Protein AF-W2SRQ1-F1 (afdb_monomer_lite)

Structure (mmCIF, N/CA/C/O backbone):
data_AF-W2SRQ1-F1
#
_entry.id   AF-W2SRQ1-F1
#
loop_
_atom_site.group_PDB
_atom_site.id
_atom_site.type_symbol
_atom_site.label_atom_id
_atom_site.label_alt_id
_atom_site.label_comp_id
_atom_site.label_asym_id
_atom_site.label_entity_id
_atom_site.label_seq_id
_atom_site.pdbx_PDB_ins_code
_atom_site.Cartn_x
_atom_site.Cartn_y
_atom_site.Cartn_z
_atom_site.occupancy
_atom_site.B_iso_or_equiv
_atom_site.auth_seq_id
_atom_site.auth_comp_id
_atom_site.auth_asym_id
_atom_site.auth_atom_id
_atom_site.pdbx_PDB_model_num
ATOM 1 N N . MET A 1 1 ? 16.225 -10.645 2.684 1.00 55.75 1 MET A N 1
ATOM 2 C CA . MET A 1 1 ? 15.697 -11.104 3.991 1.00 55.75 1 MET 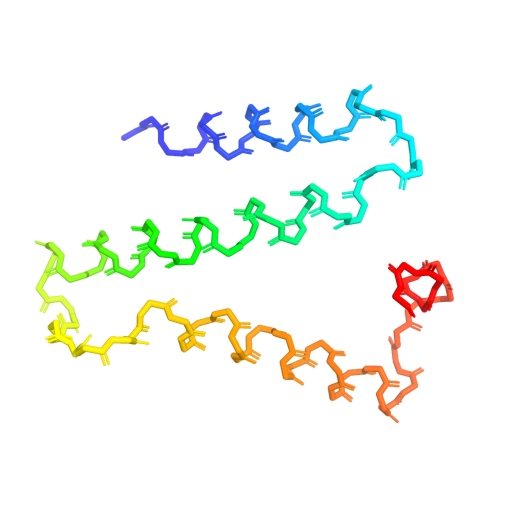A CA 1
ATOM 3 C C . MET A 1 1 ? 15.097 -9.998 4.873 1.00 55.75 1 MET A C 1
ATOM 5 O O . MET A 1 1 ? 14.259 -10.326 5.695 1.00 55.75 1 MET A O 1
ATOM 9 N N . GLY A 1 2 ? 15.424 -8.705 4.706 1.00 72.25 2 GLY A N 1
ATOM 10 C CA . GLY A 1 2 ? 14.902 -7.626 5.580 1.00 72.25 2 GLY A CA 1
ATOM 11 C C . GLY A 1 2 ? 13.529 -7.020 5.237 1.00 72.25 2 GLY A C 1
ATOM 12 O O . GLY A 1 2 ? 13.146 -6.009 5.810 1.00 72.25 2 GLY A O 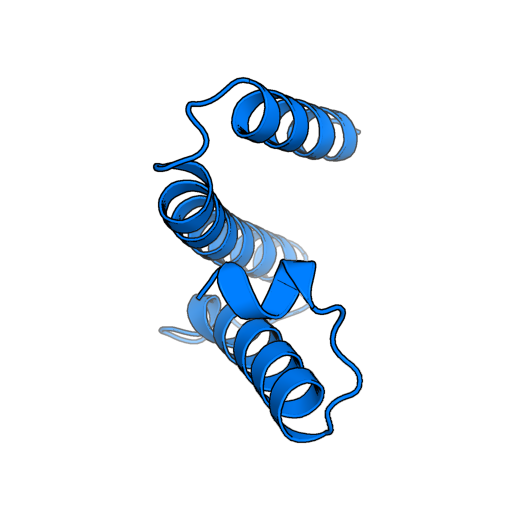1
ATOM 13 N N . TRP A 1 3 ? 12.794 -7.566 4.268 1.00 70.44 3 TRP A N 1
ATOM 14 C CA . TRP A 1 3 ? 11.577 -6.917 3.758 1.00 70.44 3 TRP A CA 1
ATOM 15 C C . TRP A 1 3 ? 10.356 -7.321 4.575 1.00 70.44 3 TRP A C 1
ATOM 17 O O . TRP A 1 3 ? 9.519 -6.486 4.896 1.00 70.44 3 TRP A O 1
ATOM 27 N N . LEU A 1 4 ? 10.316 -8.585 5.003 1.00 75.44 4 LEU A N 1
ATOM 28 C CA . LEU A 1 4 ? 9.312 -9.092 5.934 1.00 75.44 4 LEU A CA 1
ATOM 29 C C . LEU A 1 4 ? 9.357 -8.321 7.256 1.00 75.44 4 LEU A C 1
ATOM 31 O O . LEU A 1 4 ? 8.330 -7.832 7.712 1.00 75.44 4 LEU A O 1
ATOM 35 N N . THR A 1 5 ? 10.546 -8.135 7.833 1.00 83.25 5 THR A N 1
ATOM 36 C CA . THR A 1 5 ? 10.712 -7.389 9.089 1.00 83.25 5 THR A CA 1
ATOM 37 C C . THR A 1 5 ? 10.270 -5.935 8.955 1.00 83.25 5 THR A C 1
ATOM 39 O O . THR A 1 5 ? 9.626 -5.419 9.863 1.00 83.25 5 THR A O 1
ATOM 42 N N . SER A 1 6 ? 10.536 -5.292 7.813 1.00 79.06 6 SER A N 1
ATOM 43 C CA . SER A 1 6 ? 10.073 -3.925 7.560 1.00 79.06 6 SER A CA 1
ATOM 44 C C . SER A 1 6 ? 8.550 -3.842 7.419 1.00 79.06 6 SER A C 1
ATOM 46 O O . SER A 1 6 ? 7.953 -2.916 7.957 1.00 79.06 6 SER A O 1
ATOM 48 N N . ILE A 1 7 ? 7.909 -4.819 6.764 1.00 80.94 7 ILE A N 1
ATOM 49 C CA . ILE A 1 7 ? 6.442 -4.886 6.653 1.00 80.94 7 ILE A CA 1
ATOM 50 C C . ILE A 1 7 ? 5.809 -5.027 8.043 1.00 80.94 7 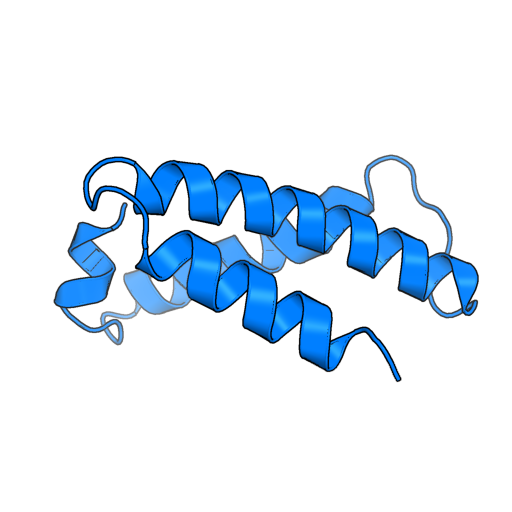ILE A C 1
ATOM 52 O O . ILE A 1 7 ? 4.887 -4.282 8.377 1.00 80.94 7 ILE A O 1
ATOM 56 N N . PHE A 1 8 ? 6.328 -5.934 8.877 1.00 82.19 8 PHE A N 1
ATOM 57 C CA . PHE A 1 8 ? 5.831 -6.116 10.243 1.00 82.19 8 PHE A CA 1
ATOM 58 C C . PHE A 1 8 ? 6.071 -4.881 11.118 1.00 82.19 8 PHE A C 1
ATOM 60 O O . PHE A 1 8 ? 5.179 -4.487 11.867 1.00 82.19 8 PHE A O 1
ATOM 67 N N . ALA A 1 9 ? 7.229 -4.227 10.994 1.00 83.62 9 ALA A N 1
ATOM 68 C CA . ALA A 1 9 ? 7.532 -3.005 11.735 1.00 83.62 9 ALA A CA 1
ATOM 69 C C . ALA A 1 9 ? 6.577 -1.857 11.368 1.00 83.62 9 ALA A C 1
ATOM 71 O O . ALA A 1 9 ? 6.011 -1.222 12.258 1.00 83.62 9 ALA A O 1
ATOM 72 N N . THR A 1 10 ? 6.332 -1.630 10.073 1.00 80.00 10 THR A N 1
ATOM 73 C CA . THR A 1 10 ? 5.377 -0.618 9.598 1.00 80.00 10 THR A CA 1
ATOM 74 C C . THR A 1 10 ? 3.946 -0.940 10.034 1.00 80.00 10 THR A C 1
ATOM 76 O O . THR A 1 10 ? 3.215 -0.042 10.446 1.00 80.00 10 THR A O 1
ATOM 79 N N . PHE A 1 11 ? 3.549 -2.215 10.015 1.00 81.44 11 PHE A N 1
ATOM 80 C CA . PHE A 1 11 ? 2.235 -2.638 10.499 1.00 81.44 11 PHE A CA 1
ATOM 81 C C . PHE A 1 11 ? 2.055 -2.364 12.000 1.00 81.44 11 PHE A C 1
ATOM 83 O O . PHE A 1 11 ? 1.054 -1.771 12.407 1.00 81.44 11 PHE A O 1
ATOM 90 N N . CYS A 1 12 ? 3.049 -2.714 12.822 1.00 81.56 12 CYS A N 1
ATOM 91 C CA . CYS A 1 12 ? 3.037 -2.421 14.255 1.00 81.56 12 CYS A CA 1
ATOM 92 C C . CYS A 1 12 ? 3.018 -0.912 14.545 1.00 81.56 12 CYS A C 1
ATOM 94 O O . CYS A 1 12 ? 2.297 -0.480 15.444 1.00 81.56 12 CYS A O 1
ATOM 96 N N . ALA A 1 13 ? 3.742 -0.101 13.765 1.00 80.50 13 ALA A N 1
ATOM 97 C CA . ALA A 1 13 ? 3.743 1.355 13.910 1.00 80.50 13 ALA A CA 1
ATOM 98 C C . ALA A 1 13 ? 2.345 1.965 13.683 1.00 80.50 13 ALA A C 1
ATOM 100 O O . ALA A 1 13 ? 1.887 2.773 14.490 1.00 80.50 13 ALA A O 1
ATOM 101 N N . ILE A 1 14 ? 1.619 1.512 12.654 1.00 79.75 14 ILE A N 1
ATOM 102 C CA . ILE A 1 14 ? 0.252 1.981 12.360 1.00 79.75 14 ILE A CA 1
ATOM 103 C C . ILE A 1 14 ? -0.730 1.598 13.482 1.00 79.75 14 ILE A C 1
ATOM 105 O O . ILE A 1 14 ? -1.641 2.365 13.806 1.00 79.75 14 ILE A O 1
ATOM 109 N N . LEU A 1 15 ? -0.554 0.421 14.094 1.00 76.44 15 LEU A N 1
ATOM 110 C CA . LEU A 1 15 ? -1.395 -0.034 15.206 1.00 76.44 15 LEU A CA 1
ATOM 111 C C . LEU A 1 15 ? -1.179 0.781 16.488 1.00 76.44 15 LEU A C 1
ATOM 113 O O . LEU A 1 15 ? -2.140 0.998 17.231 1.00 76.44 15 LEU A O 1
ATOM 117 N N . ILE A 1 16 ? 0.048 1.253 16.725 1.00 80.44 16 ILE A N 1
ATOM 118 C CA . ILE A 1 16 ? 0.400 2.067 17.897 1.00 80.44 16 ILE A CA 1
ATOM 119 C C . ILE A 1 16 ? -0.204 3.483 17.821 1.00 80.44 16 ILE A C 1
ATOM 121 O O . ILE A 1 16 ? -0.488 4.095 18.849 1.00 80.44 16 ILE A O 1
ATOM 125 N N . GLU A 1 17 ? -0.430 4.015 16.616 1.00 79.00 17 GLU A N 1
ATOM 126 C CA . GLU A 1 17 ? -0.854 5.405 16.425 1.00 79.00 17 GLU A CA 1
ATOM 127 C C . GLU A 1 17 ? -2.327 5.686 16.763 1.00 79.00 17 GLU A C 1
ATOM 129 O O . GLU A 1 17 ? -3.173 4.793 16.854 1.00 79.00 17 GLU A O 1
ATOM 134 N N . LYS A 1 18 ? -2.664 6.974 16.928 1.00 71.31 18 LYS A N 1
ATOM 135 C CA . LYS A 1 18 ? -4.016 7.440 17.278 1.00 71.31 18 LYS A CA 1
ATOM 136 C C . LYS A 1 18 ? -5.030 7.113 16.175 1.00 71.31 18 LYS A C 1
ATOM 138 O O . LYS A 1 18 ? -4.862 7.496 15.019 1.00 71.31 18 LYS A O 1
ATOM 143 N N . GLN A 1 19 ? -6.147 6.495 16.563 1.00 65.12 19 GLN A N 1
ATOM 144 C CA . GLN A 1 19 ? -7.166 5.902 15.681 1.00 65.12 19 GLN A CA 1
ATOM 145 C C . GLN A 1 19 ? -7.756 6.854 14.622 1.00 65.12 19 GLN A C 1
ATOM 147 O O . GLN A 1 19 ? -8.052 6.421 13.516 1.00 65.12 19 GLN A O 1
ATOM 152 N N . SER A 1 20 ? -7.841 8.155 14.923 1.00 68.50 20 SER A N 1
ATOM 153 C CA . SER A 1 20 ? -8.340 9.186 13.995 1.00 68.50 20 SER A CA 1
ATOM 154 C C . SER A 1 20 ? -7.357 9.523 12.854 1.00 68.50 20 SER A C 1
ATOM 156 O O . SER A 1 20 ? -7.766 9.973 11.790 1.00 68.50 20 SER A O 1
ATOM 158 N N . ARG A 1 21 ? -6.050 9.267 13.035 1.00 73.81 21 ARG A N 1
ATOM 159 C CA . ARG A 1 21 ? -5.009 9.510 12.012 1.00 73.81 21 ARG A CA 1
ATOM 160 C C . ARG A 1 21 ? -4.622 8.258 11.223 1.00 73.81 21 ARG A C 1
ATOM 162 O O . ARG A 1 21 ? -4.086 8.386 10.126 1.00 73.81 21 ARG A O 1
ATOM 169 N N . ARG A 1 22 ? -4.944 7.067 11.745 1.00 75.25 22 ARG A N 1
ATOM 170 C CA . ARG A 1 22 ? -4.658 5.767 11.113 1.00 75.25 22 ARG A CA 1
ATOM 171 C C . ARG A 1 22 ? -5.065 5.673 9.638 1.00 75.25 22 ARG A C 1
ATOM 173 O O . ARG A 1 22 ? -4.226 5.214 8.872 1.00 75.25 22 ARG A O 1
ATOM 180 N N . PRO A 1 23 ? -6.270 6.092 9.196 1.00 74.81 23 PRO A N 1
ATOM 181 C CA . PRO A 1 23 ? -6.637 5.944 7.787 1.00 74.81 23 PRO A CA 1
ATOM 182 C C . PRO A 1 23 ? -5.782 6.823 6.865 1.00 74.81 23 PRO A C 1
ATOM 184 O O . PRO A 1 23 ? -5.297 6.342 5.846 1.00 74.81 23 PRO A O 1
ATOM 187 N N . ALA A 1 24 ? -5.519 8.078 7.245 1.00 78.75 24 ALA A N 1
ATOM 188 C CA . ALA A 1 24 ? -4.684 8.984 6.455 1.00 78.75 24 ALA A CA 1
ATOM 189 C C . ALA A 1 24 ? -3.230 8.491 6.364 1.00 78.75 24 ALA A C 1
ATOM 191 O O . ALA A 1 24 ? -2.628 8.503 5.291 1.00 78.75 24 ALA A O 1
ATOM 192 N N . LEU A 1 25 ? -2.682 8.005 7.479 1.00 81.00 25 LEU A N 1
ATOM 193 C CA . LEU A 1 25 ? -1.316 7.489 7.532 1.00 81.00 25 LEU A CA 1
ATOM 194 C C . LEU A 1 25 ? -1.176 6.157 6.792 1.00 81.00 25 LEU A C 1
ATOM 196 O O . LEU A 1 25 ? -0.196 5.952 6.079 1.00 81.00 25 LEU A O 1
ATOM 200 N N . ALA A 1 26 ? -2.178 5.280 6.887 1.00 79.94 26 ALA A N 1
ATOM 201 C CA . ALA A 1 26 ? -2.228 4.042 6.120 1.00 79.94 26 ALA A CA 1
ATOM 202 C C . ALA A 1 26 ? -2.275 4.321 4.612 1.00 79.94 26 ALA A C 1
ATOM 204 O O . ALA A 1 26 ? -1.541 3.683 3.864 1.00 79.94 26 ALA A O 1
ATOM 205 N N . LEU A 1 27 ? -3.067 5.304 4.167 1.00 81.75 27 LEU A N 1
ATOM 206 C CA . LEU A 1 27 ? -3.121 5.711 2.758 1.00 81.75 27 LEU A CA 1
ATOM 207 C C . LEU A 1 27 ? -1.784 6.284 2.272 1.00 81.75 27 LEU A C 1
ATOM 209 O O . LEU A 1 27 ? -1.301 5.883 1.215 1.00 81.75 27 LEU A O 1
ATOM 213 N N . TYR A 1 28 ? -1.156 7.165 3.057 1.00 84.25 28 TYR A N 1
ATOM 214 C CA . TYR A 1 28 ? 0.169 7.704 2.739 1.00 84.25 28 TYR A CA 1
ATOM 215 C C . TYR A 1 28 ? 1.219 6.593 2.617 1.00 84.25 28 TYR A C 1
ATOM 217 O O . TYR A 1 28 ? 1.952 6.512 1.631 1.00 84.25 28 TYR A O 1
ATOM 225 N N . THR A 1 29 ? 1.249 5.693 3.598 1.00 82.38 29 THR A N 1
ATOM 226 C CA . THR A 1 29 ? 2.215 4.593 3.641 1.00 82.38 29 THR A CA 1
ATOM 227 C C . THR A 1 29 ? 1.956 3.578 2.527 1.00 82.38 29 THR A C 1
ATOM 229 O O . THR A 1 29 ? 2.904 3.058 1.953 1.00 82.38 29 THR A O 1
ATOM 232 N N . ALA A 1 30 ? 0.694 3.335 2.157 1.00 84.06 30 ALA A N 1
ATOM 233 C CA . ALA A 1 30 ? 0.329 2.487 1.023 1.00 84.06 30 ALA A CA 1
ATOM 234 C C . ALA A 1 30 ? 0.770 3.085 -0.322 1.00 84.06 30 ALA A C 1
ATOM 236 O O . ALA A 1 30 ? 1.239 2.346 -1.191 1.00 84.06 30 ALA A O 1
ATOM 237 N N . ASN 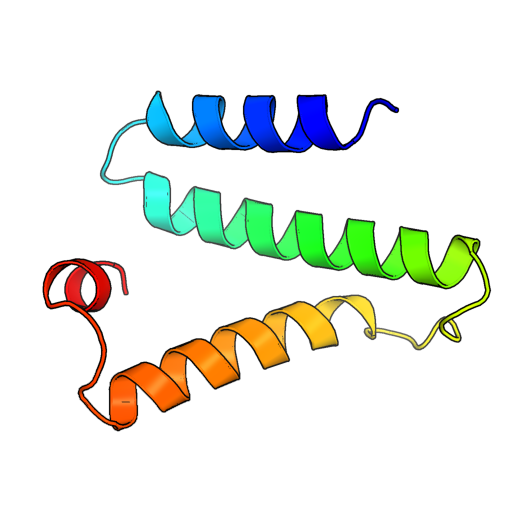A 1 31 ? 0.674 4.407 -0.491 1.00 86.38 31 ASN A N 1
ATOM 238 C CA . ASN A 1 31 ? 1.196 5.089 -1.675 1.00 86.38 31 ASN A CA 1
ATOM 239 C C . ASN A 1 31 ? 2.728 4.956 -1.760 1.00 86.38 31 ASN A C 1
ATOM 241 O O . ASN A 1 31 ? 3.259 4.498 -2.769 1.00 86.38 31 ASN A O 1
ATOM 245 N N . LEU A 1 32 ? 3.432 5.244 -0.660 1.00 83.88 32 LEU A N 1
ATOM 246 C CA . LEU A 1 32 ? 4.889 5.099 -0.578 1.00 83.88 32 LEU A CA 1
ATOM 247 C C . LEU A 1 32 ? 5.349 3.644 -0.792 1.00 83.88 32 LEU A C 1
ATOM 249 O O . LEU A 1 32 ? 6.353 3.386 -1.459 1.00 83.88 32 LEU A O 1
ATOM 253 N N . ALA A 1 33 ? 4.602 2.677 -0.255 1.00 83.62 33 ALA A N 1
ATOM 254 C CA . ALA A 1 33 ? 4.862 1.257 -0.457 1.00 83.62 33 ALA A CA 1
ATOM 255 C C . ALA A 1 33 ? 4.668 0.849 -1.922 1.00 83.62 33 ALA A C 1
ATOM 257 O O . ALA A 1 33 ? 5.469 0.081 -2.444 1.00 83.62 33 ALA A O 1
ATOM 258 N N . SER A 1 34 ? 3.652 1.393 -2.597 1.00 84.94 34 SER A N 1
ATOM 259 C CA . SER A 1 34 ? 3.392 1.146 -4.020 1.00 84.94 34 SER A CA 1
ATOM 260 C C . SER A 1 34 ? 4.530 1.669 -4.901 1.00 84.94 34 SER A C 1
ATOM 262 O O . SER A 1 34 ? 4.998 0.952 -5.786 1.00 84.94 34 SER A O 1
ATOM 264 N N . GLU A 1 35 ? 5.050 2.862 -4.598 1.00 83.50 35 GLU A N 1
ATOM 265 C CA . GLU A 1 35 ? 6.226 3.425 -5.269 1.00 83.50 35 GLU A CA 1
ATOM 266 C C . GLU A 1 35 ? 7.475 2.564 -5.051 1.00 83.50 35 GLU A C 1
ATOM 268 O O . GLU A 1 35 ? 8.197 2.233 -5.998 1.00 83.50 35 GLU A O 1
ATOM 273 N N . THR A 1 36 ? 7.713 2.156 -3.805 1.00 83.88 36 THR A N 1
ATOM 274 C CA . THR A 1 36 ? 8.867 1.328 -3.440 1.00 83.88 36 THR A CA 1
ATOM 275 C C . THR A 1 36 ? 8.799 -0.037 -4.123 1.00 83.88 36 THR A C 1
ATOM 277 O O . THR A 1 36 ? 9.786 -0.480 -4.711 1.00 83.88 36 THR A O 1
ATOM 280 N N . LEU A 1 37 ? 7.622 -0.666 -4.122 1.00 82.06 37 LEU A N 1
ATOM 281 C CA . LEU A 1 37 ? 7.365 -1.946 -4.774 1.00 82.06 37 LEU A CA 1
ATOM 282 C C . LEU A 1 37 ? 7.578 -1.834 -6.288 1.00 82.06 37 LEU A C 1
ATOM 284 O O . LEU A 1 37 ? 8.307 -2.640 -6.859 1.00 82.06 37 LEU A O 1
ATOM 288 N N . TYR A 1 38 ? 7.050 -0.792 -6.934 1.00 81.38 38 TYR A N 1
ATOM 289 C CA . TYR A 1 38 ? 7.277 -0.549 -8.360 1.00 81.38 38 TYR A CA 1
ATOM 290 C C . TYR A 1 38 ? 8.765 -0.357 -8.687 1.00 81.38 38 TYR A C 1
ATOM 292 O O . TYR A 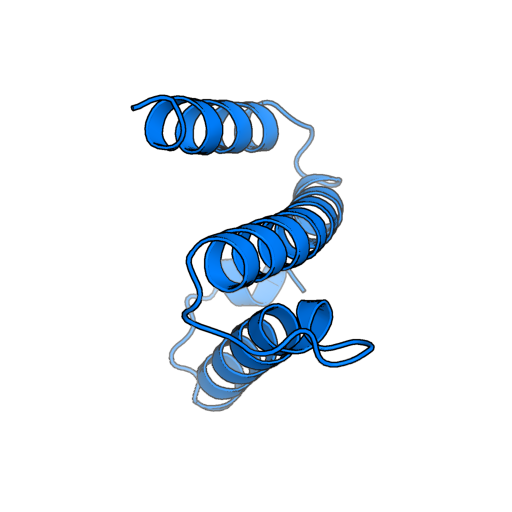1 38 ? 9.293 -1.009 -9.589 1.00 81.38 38 TYR A O 1
ATOM 300 N N . ARG A 1 39 ? 9.481 0.466 -7.908 1.00 79.62 39 ARG A N 1
ATOM 301 C CA . ARG A 1 39 ? 10.934 0.665 -8.056 1.00 79.62 39 ARG A CA 1
ATOM 302 C C . ARG A 1 39 ? 11.707 -0.639 -7.903 1.00 79.62 39 ARG A C 1
ATOM 304 O O . ARG A 1 39 ? 12.652 -0.878 -8.654 1.00 79.62 39 ARG A O 1
ATOM 311 N N . GLN A 1 40 ? 11.299 -1.480 -6.963 1.00 82.38 40 GLN A N 1
ATOM 312 C CA . GLN A 1 40 ? 11.928 -2.765 -6.696 1.00 82.38 40 GLN A CA 1
ATOM 313 C C . GLN A 1 40 ? 11.660 -3.791 -7.798 1.00 82.38 40 GLN A C 1
ATOM 315 O O . GLN A 1 40 ? 12.600 -4.470 -8.207 1.00 82.38 40 GLN A O 1
ATOM 320 N N . LEU A 1 41 ? 10.444 -3.853 -8.350 1.00 79.50 41 LEU A N 1
ATOM 321 C CA . LEU A 1 41 ? 10.150 -4.681 -9.525 1.00 79.50 41 LEU A CA 1
ATOM 322 C C . LEU A 1 41 ? 10.883 -4.192 -10.782 1.00 79.50 41 LEU A C 1
ATOM 324 O O . LEU A 1 41 ? 11.412 -5.016 -11.530 1.00 79.50 41 LEU A O 1
ATOM 328 N N . CYS A 1 42 ? 10.974 -2.876 -11.001 1.00 80.75 42 CYS A N 1
ATOM 329 C CA . CYS A 1 42 ? 11.775 -2.309 -12.088 1.00 80.75 42 CYS A CA 1
ATOM 330 C C . CYS A 1 42 ? 13.263 -2.646 -11.937 1.00 80.75 42 CYS A C 1
ATOM 332 O O . CYS A 1 42 ? 13.910 -2.999 -12.918 1.00 80.75 42 CYS A O 1
ATOM 334 N N . ASN A 1 43 ? 13.813 -2.561 -10.720 1.00 79.75 43 ASN A N 1
ATOM 335 C CA . ASN A 1 43 ? 15.216 -2.892 -10.457 1.00 79.75 43 ASN A CA 1
ATOM 336 C C . ASN A 1 43 ? 15.528 -4.372 -10.717 1.00 79.75 43 ASN A C 1
ATOM 338 O O . ASN A 1 43 ? 16.647 -4.719 -11.075 1.00 79.75 43 ASN A O 1
ATOM 342 N N . HIS A 1 44 ? 14.529 -5.236 -10.557 1.00 77.50 44 HIS A N 1
ATOM 343 C CA . HIS A 1 44 ? 14.640 -6.667 -10.810 1.00 77.50 44 HIS A CA 1
ATOM 344 C C . HIS A 1 44 ? 14.380 -7.039 -12.287 1.00 77.50 44 HIS A C 1
ATOM 346 O O . HIS A 1 44 ? 14.418 -8.215 -12.630 1.00 77.50 44 HIS A O 1
ATOM 352 N N . GLY A 1 45 ? 14.115 -6.057 -13.160 1.00 77.31 45 GLY A N 1
ATOM 353 C CA . GLY A 1 45 ? 13.936 -6.251 -14.604 1.00 77.31 45 GLY A CA 1
ATOM 354 C C . GLY A 1 45 ? 12.540 -6.707 -15.045 1.00 77.31 45 GLY A C 1
ATOM 355 O O . GLY A 1 45 ? 12.339 -6.951 -16.230 1.00 77.31 45 GLY A O 1
ATOM 356 N N . TYR A 1 46 ? 11.565 -6.799 -14.133 1.00 71.44 46 TYR A N 1
ATOM 357 C CA . TYR A 1 46 ? 10.209 -7.267 -14.461 1.00 71.44 46 TYR A CA 1
ATOM 358 C C . TYR A 1 46 ? 9.330 -6.198 -15.121 1.00 71.44 46 TYR A C 1
ATOM 360 O O . TYR A 1 46 ? 8.401 -6.534 -15.851 1.00 71.44 46 TYR A O 1
ATOM 368 N N . LEU A 1 47 ? 9.584 -4.914 -14.849 1.00 71.44 47 LEU A N 1
ATOM 369 C CA . LEU A 1 47 ? 8.760 -3.803 -15.332 1.00 71.44 47 LEU A CA 1
ATOM 370 C C . LEU A 1 47 ? 9.625 -2.718 -15.977 1.00 71.44 47 LEU A C 1
ATOM 372 O O . LEU A 1 47 ? 10.636 -2.297 -15.412 1.00 71.44 47 LEU A O 1
ATOM 376 N N . PHE A 1 48 ? 9.194 -2.213 -17.135 1.00 67.00 48 PHE A N 1
ATOM 377 C CA . PHE A 1 48 ? 9.779 -1.020 -17.745 1.00 67.00 48 PHE A CA 1
ATOM 378 C C . PHE A 1 48 ? 9.467 0.211 -16.891 1.00 67.00 48 PHE A C 1
ATOM 380 O O . PHE A 1 48 ? 8.331 0.393 -16.459 1.00 67.00 48 PHE A O 1
ATOM 387 N N . ARG A 1 49 ? 10.460 1.087 -16.679 1.00 64.50 49 ARG A N 1
ATOM 388 C CA . ARG A 1 49 ? 10.262 2.383 -16.011 1.00 64.50 49 ARG A CA 1
ATOM 389 C C . ARG A 1 49 ? 9.382 3.292 -16.877 1.00 64.50 49 ARG A C 1
ATOM 391 O O . ARG A 1 49 ? 9.883 4.100 -17.651 1.00 64.50 49 ARG A O 1
ATOM 398 N N . MET A 1 50 ? 8.066 3.174 -16.735 1.00 66.62 50 MET A N 1
ATOM 399 C CA . MET A 1 50 ? 7.111 4.162 -17.231 1.00 66.62 50 MET A CA 1
ATOM 400 C C . MET A 1 50 ? 7.008 5.348 -16.270 1.00 66.62 50 MET A C 1
ATOM 402 O O . MET A 1 50 ? 6.981 5.177 -15.047 1.00 66.62 50 MET A O 1
ATOM 406 N N . LYS A 1 51 ? 6.924 6.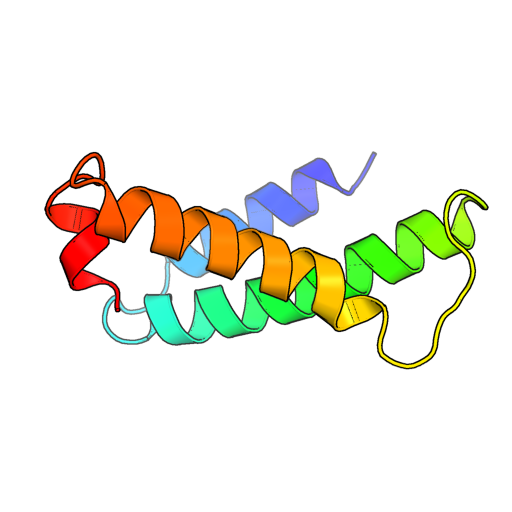555 -16.840 1.00 61.22 51 LYS A N 1
ATOM 407 C CA . LYS A 1 51 ? 6.671 7.807 -16.117 1.00 61.22 51 LYS A CA 1
ATOM 408 C C . LYS A 1 51 ? 5.280 7.728 -15.465 1.00 61.22 51 LYS A C 1
ATOM 410 O O . LYS A 1 51 ? 4.314 7.454 -16.169 1.00 61.22 51 LYS A O 1
ATOM 415 N N . TYR A 1 52 ? 5.193 7.941 -14.147 1.00 66.94 52 TYR A N 1
ATOM 416 C CA . TYR A 1 52 ? 3.985 7.764 -13.311 1.00 66.94 52 TYR A CA 1
ATOM 417 C C . TYR A 1 52 ? 3.492 6.314 -13.115 1.00 66.94 52 TYR A C 1
ATOM 419 O O . TYR A 1 52 ? 2.405 6.103 -12.577 1.00 66.94 52 TYR A O 1
ATOM 427 N N . GLY A 1 53 ? 4.280 5.301 -13.500 1.00 66.75 53 GLY A N 1
ATOM 428 C CA . GLY A 1 53 ? 3.896 3.891 -13.331 1.00 66.75 53 GLY A CA 1
ATOM 429 C C . GLY A 1 53 ? 3.784 3.436 -11.869 1.00 66.75 53 GLY A C 1
ATOM 430 O O . GLY A 1 53 ? 3.093 2.467 -11.570 1.00 66.75 53 GLY A O 1
ATOM 431 N N . GLU A 1 54 ? 4.398 4.177 -10.949 1.00 73.06 54 GLU A N 1
ATOM 432 C CA . GLU A 1 54 ? 4.345 3.949 -9.500 1.00 73.06 54 GLU A CA 1
ATOM 433 C C . GLU A 1 54 ? 2.934 4.053 -8.897 1.00 73.06 54 GLU A C 1
ATOM 435 O O . GLU A 1 54 ? 2.613 3.337 -7.948 1.00 73.06 54 GLU A O 1
ATOM 440 N N . CYS A 1 55 ? 2.062 4.879 -9.484 1.00 77.00 55 CYS A N 1
ATOM 441 C CA . CYS A 1 55 ? 0.691 5.074 -9.008 1.00 77.00 55 CYS A CA 1
ATOM 442 C C . CYS A 1 55 ? -0.274 3.975 -9.481 1.00 77.00 55 CYS A C 1
ATOM 444 O O . CYS A 1 55 ? -1.360 3.828 -8.922 1.00 77.00 55 CYS A O 1
ATOM 446 N N . ILE A 1 56 ? 0.097 3.198 -10.505 1.00 80.75 56 ILE A N 1
ATOM 447 C CA . ILE A 1 56 ? -0.741 2.147 -11.099 1.00 80.75 56 ILE A CA 1
ATOM 448 C C . ILE A 1 56 ? -1.110 1.055 -10.079 1.00 80.75 56 ILE A C 1
ATOM 450 O O . ILE A 1 56 ? -2.304 0.791 -9.925 1.00 80.75 56 ILE A O 1
ATOM 454 N N . PRO A 1 57 ? -0.162 0.430 -9.348 1.00 82.75 57 PRO A N 1
ATOM 455 C CA . PRO A 1 57 ? -0.507 -0.590 -8.355 1.00 82.75 57 PRO A CA 1
ATOM 456 C C . PRO A 1 57 ? -1.405 -0.045 -7.236 1.00 82.75 57 PRO A C 1
ATOM 458 O O . PRO A 1 57 ? -2.326 -0.738 -6.802 1.00 82.75 57 PRO A O 1
ATOM 461 N N . PHE A 1 58 ? -1.202 1.211 -6.826 1.00 84.06 58 PHE A N 1
ATOM 462 C CA . PHE A 1 58 ? -2.065 1.871 -5.849 1.00 84.06 58 PHE A CA 1
ATOM 463 C C . PHE A 1 58 ? -3.489 2.073 -6.392 1.00 84.06 58 PHE A C 1
ATOM 465 O O . PHE A 1 58 ? -4.461 1.690 -5.742 1.00 84.06 58 PHE A O 1
ATOM 472 N N . ALA A 1 59 ? -3.621 2.609 -7.609 1.00 84.19 59 ALA A N 1
ATOM 473 C CA . ALA A 1 59 ? -4.910 2.838 -8.260 1.00 84.19 59 ALA A CA 1
ATOM 474 C C . ALA A 1 59 ? -5.687 1.531 -8.489 1.00 84.19 59 ALA A C 1
ATOM 476 O O . ALA A 1 59 ? -6.893 1.483 -8.250 1.00 84.19 59 ALA A O 1
ATOM 477 N N . ILE A 1 60 ? -4.998 0.456 -8.884 1.00 86.25 60 ILE A N 1
ATOM 478 C CA . ILE A 1 60 ? -5.592 -0.881 -9.014 1.00 86.25 60 ILE A CA 1
ATOM 479 C C . ILE A 1 60 ? -6.076 -1.380 -7.648 1.00 86.25 60 ILE A C 1
ATOM 481 O O . ILE A 1 60 ? -7.211 -1.840 -7.539 1.00 86.25 60 ILE A O 1
ATOM 485 N N . GLY A 1 61 ? -5.260 -1.252 -6.597 1.00 84.75 61 GLY A N 1
ATOM 486 C CA . GLY A 1 61 ? -5.632 -1.660 -5.240 1.00 84.75 61 GLY A CA 1
ATOM 487 C C . GLY A 1 61 ? -6.879 -0.937 -4.722 1.00 84.75 61 GLY A C 1
ATOM 488 O O . GLY A 1 61 ? -7.819 -1.579 -4.248 1.00 84.75 61 GLY A O 1
ATOM 489 N N . VAL A 1 62 ? -6.932 0.390 -4.877 1.00 84.94 62 VAL A N 1
ATOM 490 C CA . VAL A 1 62 ? -8.099 1.205 -4.497 1.00 84.94 62 VAL A CA 1
ATOM 491 C C . VAL A 1 62 ? -9.312 0.888 -5.378 1.00 84.94 62 VAL A C 1
ATOM 493 O O . VAL A 1 62 ? -10.426 0.790 -4.868 1.00 84.94 62 VAL A O 1
ATOM 496 N N . GLY A 1 63 ? -9.115 0.669 -6.680 1.00 85.31 63 GLY A N 1
ATOM 497 C CA . GLY A 1 63 ? -10.178 0.285 -7.611 1.00 85.31 63 GLY A CA 1
ATOM 498 C C . GLY A 1 63 ? -10.817 -1.057 -7.249 1.00 85.31 63 GLY A C 1
ATOM 499 O O . GLY A 1 63 ? -12.043 -1.161 -7.193 1.00 85.31 63 GLY A O 1
ATOM 500 N N . ILE A 1 64 ? -10.004 -2.062 -6.909 1.00 85.06 64 ILE A N 1
ATOM 501 C CA . ILE A 1 64 ? -10.475 -3.361 -6.406 1.00 85.06 64 ILE A CA 1
ATOM 502 C C . ILE A 1 64 ? -11.244 -3.170 -5.095 1.00 85.06 64 ILE A C 1
ATOM 504 O O . ILE A 1 64 ? -12.345 -3.702 -4.943 1.00 85.06 64 ILE A O 1
ATOM 508 N N . PHE A 1 65 ? -10.710 -2.369 -4.171 1.00 81.44 65 PHE A N 1
ATOM 509 C CA . PHE A 1 65 ? -11.360 -2.065 -2.897 1.00 81.44 65 PHE A CA 1
ATOM 510 C C . PHE A 1 65 ? -12.736 -1.405 -3.084 1.00 81.44 65 PHE A C 1
ATOM 512 O O . PHE A 1 65 ? -13.723 -1.831 -2.478 1.00 81.44 65 PHE A O 1
ATOM 519 N N . MET A 1 66 ? -12.835 -0.412 -3.971 1.00 81.31 66 MET A N 1
ATOM 520 C CA . MET A 1 66 ? -14.099 0.235 -4.328 1.00 81.31 66 MET A CA 1
ATOM 521 C C . MET A 1 66 ? -15.067 -0.724 -5.025 1.00 81.31 66 MET A C 1
ATOM 523 O O . MET A 1 66 ? -16.259 -0.710 -4.720 1.00 81.31 66 MET A O 1
ATOM 527 N N . PHE A 1 67 ? -14.578 -1.594 -5.908 1.00 83.12 67 PHE A N 1
ATOM 528 C CA . PHE A 1 67 ? -15.405 -2.604 -6.567 1.00 83.12 67 PHE A CA 1
ATOM 529 C C . PHE A 1 67 ? -16.011 -3.592 -5.559 1.00 83.12 67 PHE A C 1
ATOM 531 O O . PHE A 1 67 ? -17.207 -3.888 -5.610 1.00 83.12 67 PHE A O 1
ATOM 538 N N . LEU A 1 68 ? -15.219 -4.055 -4.588 1.00 81.19 68 LEU A N 1
ATOM 539 C CA . LEU A 1 68 ? -15.698 -4.910 -3.500 1.00 81.19 68 LEU A CA 1
ATOM 540 C C . LEU A 1 68 ? -16.706 -4.173 -2.596 1.00 81.19 68 LEU A C 1
ATOM 542 O O . LEU A 1 68 ? -17.694 -4.781 -2.171 1.00 81.19 68 LEU A O 1
ATOM 546 N N . ARG A 1 69 ? -16.504 -2.867 -2.344 1.00 75.25 69 ARG A N 1
ATOM 547 C CA . ARG A 1 69 ? -17.464 -2.003 -1.627 1.00 75.25 69 ARG A CA 1
ATOM 548 C C . ARG A 1 69 ? -18.793 -1.918 -2.379 1.00 75.25 69 ARG A C 1
ATOM 550 O O . ARG A 1 69 ? -19.839 -2.125 -1.770 1.00 75.25 69 ARG A O 1
ATOM 557 N N . ALA A 1 70 ? -18.755 -1.669 -3.687 1.00 77.12 70 ALA A N 1
ATOM 558 C CA . ALA A 1 70 ? -19.942 -1.556 -4.536 1.00 77.12 70 ALA A CA 1
ATOM 559 C C . ALA A 1 70 ? -20.749 -2.864 -4.613 1.00 77.12 70 ALA A C 1
ATOM 561 O O . ALA A 1 70 ? -21.969 -2.838 -4.746 1.00 77.12 70 ALA A O 1
ATOM 562 N N . ARG A 1 71 ? -20.087 -4.020 -4.475 1.00 80.00 71 ARG A N 1
ATOM 563 C CA . ARG A 1 71 ? -20.725 -5.347 -4.432 1.00 80.00 71 ARG A CA 1
ATOM 564 C C . ARG A 1 71 ? -21.307 -5.720 -3.063 1.00 80.00 71 ARG A C 1
ATOM 566 O O . ARG A 1 71 ? -21.817 -6.829 -2.923 1.00 80.00 71 ARG A O 1
ATOM 573 N N . GLY A 1 72 ? -21.206 -4.850 -2.054 1.00 68.56 72 GLY A N 1
ATOM 574 C CA . GLY A 1 72 ? -21.787 -5.079 -0.726 1.00 68.56 72 GLY A CA 1
ATOM 575 C C . GLY A 1 72 ? -21.157 -6.232 0.065 1.00 68.56 72 GLY A C 1
ATOM 576 O O . GLY A 1 72 ? -21.699 -6.628 1.091 1.00 68.56 72 GLY A O 1
ATOM 577 N N . LYS A 1 73 ? -20.013 -6.775 -0.379 1.00 66.38 73 LYS A N 1
ATOM 578 C CA . LYS A 1 73 ? -19.300 -7.875 0.300 1.00 66.38 73 LYS A CA 1
ATOM 579 C C . LYS A 1 73 ? -18.261 -7.398 1.322 1.00 66.38 73 LYS A C 1
ATOM 581 O O . LYS A 1 73 ? -17.489 -8.204 1.835 1.00 66.38 73 LYS A O 1
ATOM 586 N N . LEU A 1 74 ? -18.215 -6.098 1.608 1.00 60.75 74 LEU A N 1
ATOM 587 C CA . LEU A 1 74 ? -17.257 -5.514 2.542 1.00 60.75 74 LEU A CA 1
ATOM 588 C C . LEU A 1 74 ? -17.824 -5.474 3.964 1.00 60.75 74 LEU A C 1
ATOM 590 O O . LEU A 1 74 ? -18.933 -4.991 4.175 1.00 60.75 74 LEU A O 1
ATOM 594 N N . GLN A 1 75 ? -17.035 -5.943 4.936 1.00 58.41 75 GLN A N 1
ATOM 595 C CA . GLN A 1 75 ? -17.364 -5.876 6.363 1.00 58.41 75 GLN A CA 1
ATOM 596 C C . GLN A 1 75 ? -17.807 -4.457 6.783 1.00 58.41 75 GLN A C 1
ATOM 598 O O . GLN A 1 75 ? -17.182 -3.476 6.366 1.00 58.41 75 GLN A O 1
ATOM 603 N N . PRO A 1 76 ? -18.801 -4.323 7.682 1.00 57.47 76 PRO A N 1
ATOM 604 C CA . PRO A 1 76 ? -19.332 -3.023 8.114 1.00 57.47 76 PRO A CA 1
ATOM 605 C C . PRO A 1 76 ? -18.279 -2.137 8.804 1.00 57.47 76 PRO A C 1
ATOM 607 O O . PRO A 1 76 ? -18.344 -0.913 8.724 1.00 57.47 76 PRO A O 1
ATOM 610 N N . THR A 1 77 ? -17.257 -2.740 9.422 1.00 57.09 77 THR A N 1
ATOM 611 C CA . THR A 1 77 ? -16.086 -2.034 9.972 1.00 57.09 77 THR A CA 1
ATOM 612 C C . THR A 1 77 ? -15.271 -1.322 8.893 1.00 57.09 77 THR A C 1
ATOM 614 O O . THR A 1 77 ? -14.762 -0.233 9.133 1.00 57.09 77 THR A O 1
ATOM 617 N N . LEU A 1 78 ? -15.167 -1.904 7.697 1.00 57.22 78 LEU A N 1
ATOM 618 C CA . LEU A 1 78 ? -14.339 -1.391 6.606 1.00 57.22 78 LEU A CA 1
ATOM 619 C C . LEU A 1 78 ? -15.048 -0.279 5.813 1.00 57.22 78 LEU A C 1
ATOM 621 O O . LEU A 1 78 ? -14.390 0.587 5.247 1.00 57.22 78 LEU A O 1
ATOM 625 N N . GLN A 1 79 ? -16.386 -0.246 5.839 1.00 56.81 79 GLN A N 1
ATOM 626 C CA . GLN A 1 79 ? -17.178 0.854 5.272 1.00 56.81 79 GLN A CA 1
ATOM 627 C C . GLN A 1 79 ? -16.991 2.185 6.015 1.00 56.81 79 GLN A C 1
ATOM 629 O O . GLN A 1 79 ? -17.162 3.235 5.408 1.00 56.81 79 GLN A O 1
ATOM 634 N N . LYS A 1 80 ? -16.638 2.151 7.307 1.00 53.25 80 LYS A N 1
ATOM 635 C CA . LYS A 1 80 ? -16.430 3.351 8.139 1.00 53.25 80 LYS A CA 1
ATOM 636 C C . LYS A 1 80 ? -15.049 3.997 7.986 1.00 53.25 80 LYS A C 1
ATOM 638 O O . LYS A 1 80 ? -14.813 5.039 8.586 1.00 53.25 80 LYS A O 1
ATOM 643 N N . VAL A 1 81 ? -14.130 3.371 7.250 1.00 58.97 81 VAL A N 1
ATOM 644 C CA . VAL A 1 81 ? -12.725 3.812 7.150 1.00 58.97 81 VAL A CA 1
ATOM 645 C C . VAL A 1 81 ? -12.521 4.870 6.054 1.00 58.97 81 VAL A C 1
ATOM 647 O O . VAL A 1 81 ? -11.475 5.517 6.042 1.00 58.97 81 VAL A O 1
ATOM 650 N N . LEU A 1 82 ? -13.509 5.075 5.170 1.00 50.19 82 LEU A N 1
ATOM 651 C CA . LEU A 1 82 ? -13.452 6.045 4.070 1.00 50.19 82 LEU A CA 1
ATOM 652 C C . LEU A 1 82 ? -14.757 6.826 3.914 1.00 50.19 82 LEU A C 1
ATOM 654 O O . LEU A 1 82 ? -15.781 6.183 3.563 1.00 50.19 82 LEU A O 1
#

Foldseek 3Di:
DCPVVVVVVVVVVLVPDDPVCSLVVVLVVLLVVLQVVVVVCVVVVNDDPDDVVSCVVVVVVVVVVVVCVVVVVDDPVVVVSD

Sequence (82 aa):
MGWLTSIFATFCAILIEKQSRRPALALYTANLASETLYRQLCNHGYLFRMKYGECIPFAIGVGIFMFLRARGKLQPTLQKVL

Organism: Necator americanus (NCBI:txid51031)

Secondary structure (DSSP, 8-state):
-HHHHHHHHHHHHHHHS-TTTHHHHHHHHHHHHHHHHHHHHHHTTSS---TTTTHHHHHHHHHHHHHHHHTT-S-HHHHTT-

pLDDT: mean 75.59, std 9.19, range [50.19, 86.38]

InterPro domains:
  IPR026749 Transmembrane protein 135 [PTHR12459] (4-82)
  IPR031926 Transmembrane protein 135, N-terminal domain [PF15982] (1-39)

Radius of gyration: 14.85 Å; chains: 1; bounding box: 38×21×36 Å